Protein AF-A0A8H3X0M1-F1 (afdb_monomer)

Sequence (149 aa):
MNNEPIQNFSNLLENHKDFDIKIKVGTFSNDNEVSLLDIFIAADEIGLVEISQQVEKCLLENVSAWKVPKDFNTICKYDMFTNLHETALNFKRNEALGYLKQGKFFKALEIYEEILKNCPHNAENQERASKWDLSHYSFGSNEISELSK

Nearest PDB structures (foldseek):
  7t6d-assembly1_A  TM=3.834E-01  e=6.918E+00  Escherichia coli

Organism: Gigaspora margarita (NCBI:txid4874)

Structure (mmCIF, N/CA/C/O backbone):
data_AF-A0A8H3X0M1-F1
#
_entry.id   AF-A0A8H3X0M1-F1
#
loop_
_atom_site.group_PDB
_atom_site.id
_atom_site.type_symbol
_atom_site.label_atom_id
_atom_site.label_alt_id
_atom_site.label_comp_id
_atom_site.label_asym_id
_atom_site.label_entity_id
_atom_site.label_seq_id
_atom_site.pdbx_PDB_ins_code
_atom_site.Cartn_x
_atom_site.Cartn_y
_atom_site.Cartn_z
_atom_site.occupancy
_atom_site.B_iso_or_equiv
_atom_site.auth_seq_id
_atom_site.auth_comp_id
_atom_site.auth_asym_id
_atom_site.auth_atom_id
_atom_site.pdbx_PDB_model_num
ATOM 1 N N . MET A 1 1 ? -19.598 12.572 -23.550 1.00 36.12 1 MET A N 1
ATOM 2 C CA . MET A 1 1 ? -18.220 12.241 -23.963 1.00 36.12 1 MET A CA 1
ATOM 3 C C . MET A 1 1 ? -17.365 12.428 -22.732 1.00 36.12 1 MET A C 1
ATOM 5 O O . MET A 1 1 ? -17.274 13.549 -22.249 1.00 36.12 1 MET A O 1
ATOM 9 N N . ASN A 1 2 ? -16.890 11.326 -22.160 1.00 38.38 2 ASN A N 1
ATOM 10 C CA . ASN A 1 2 ? -16.064 11.341 -20.960 1.00 38.38 2 ASN A CA 1
ATOM 11 C C . ASN A 1 2 ? -14.613 11.454 -21.425 1.00 38.38 2 ASN A C 1
ATOM 13 O O . ASN A 1 2 ? -14.142 10.591 -22.158 1.00 38.38 2 ASN A O 1
ATOM 17 N N . ASN A 1 3 ? -13.948 12.547 -21.065 1.00 49.28 3 ASN A N 1
ATOM 18 C CA . ASN A 1 3 ? -12.521 12.709 -21.301 1.00 49.28 3 ASN A CA 1
ATOM 19 C C . ASN A 1 3 ? -11.794 11.904 -20.222 1.00 49.28 3 ASN A C 1
ATOM 21 O O . ASN A 1 3 ? -11.683 12.367 -19.087 1.00 49.28 3 ASN A O 1
ATOM 25 N N . GLU A 1 4 ? -11.365 10.688 -20.550 1.00 50.00 4 GLU A N 1
ATOM 26 C CA . GLU A 1 4 ? -10.476 9.926 -19.673 1.00 50.00 4 GLU A CA 1
ATOM 27 C C . GLU A 1 4 ? -9.094 10.597 -19.593 1.00 50.00 4 GLU A C 1
ATOM 29 O O . GLU A 1 4 ? -8.647 11.223 -20.563 1.00 50.00 4 GLU A O 1
ATOM 34 N N . PRO A 1 5 ? -8.408 10.514 -18.441 1.00 43.72 5 PRO A N 1
ATOM 35 C CA . PRO A 1 5 ? -7.098 11.119 -18.279 1.00 43.72 5 PRO A CA 1
ATOM 36 C C . PRO A 1 5 ? -6.049 10.346 -19.089 1.00 43.72 5 PRO A C 1
ATOM 38 O O . PRO A 1 5 ? -5.699 9.213 -18.776 1.00 43.72 5 PRO A O 1
ATOM 41 N N . ILE A 1 6 ? -5.507 10.990 -20.123 1.00 50.28 6 ILE A N 1
ATOM 42 C CA . ILE A 1 6 ? -4.328 10.503 -20.847 1.00 50.28 6 ILE A CA 1
ATOM 43 C C . ILE A 1 6 ? -3.120 10.644 -19.915 1.00 50.28 6 ILE A C 1
ATOM 45 O O . ILE A 1 6 ? -2.724 11.764 -19.584 1.00 50.28 6 ILE A O 1
ATOM 49 N N . GLN A 1 7 ? -2.515 9.529 -19.506 1.00 53.66 7 GLN A N 1
ATOM 50 C CA . GLN A 1 7 ? -1.251 9.561 -18.771 1.00 53.66 7 GLN A CA 1
ATOM 51 C C . GLN A 1 7 ? -0.079 9.698 -19.753 1.00 53.66 7 GLN A C 1
ATOM 53 O O . GLN A 1 7 ? 0.131 8.856 -20.626 1.00 53.66 7 GLN A O 1
ATOM 58 N N . ASN A 1 8 ? 0.664 10.803 -19.645 1.00 54.25 8 ASN A N 1
ATOM 59 C CA . ASN A 1 8 ? 1.814 11.101 -20.493 1.00 54.25 8 ASN A CA 1
ATOM 60 C C . ASN A 1 8 ? 3.115 10.781 -19.750 1.00 54.25 8 ASN A C 1
ATOM 62 O O . ASN A 1 8 ? 3.472 11.454 -18.787 1.00 54.25 8 ASN A O 1
ATOM 66 N N . PHE A 1 9 ? 3.844 9.793 -20.258 1.00 52.75 9 PHE A N 1
ATOM 67 C CA . PHE A 1 9 ? 5.109 9.316 -19.704 1.00 52.75 9 PHE A CA 1
ATOM 68 C C . PHE A 1 9 ? 6.348 9.909 -20.395 1.00 52.75 9 PHE A C 1
ATOM 70 O O . PHE A 1 9 ? 7.455 9.418 -20.206 1.00 52.75 9 PHE A O 1
ATOM 77 N N . SER A 1 10 ? 6.198 10.968 -21.203 1.00 54.34 10 SER A N 1
ATOM 78 C CA . SER A 1 10 ? 7.320 11.552 -21.969 1.00 54.34 10 SER A CA 1
ATOM 79 C C . SER A 1 10 ? 8.443 12.108 -21.089 1.00 54.34 10 SER A C 1
ATOM 81 O O . SER A 1 10 ? 9.570 12.237 -21.553 1.00 54.34 10 SER A O 1
ATOM 83 N N . ASN A 1 11 ? 8.151 12.411 -19.823 1.00 54.75 11 ASN A N 1
ATOM 84 C CA . ASN A 1 11 ? 9.135 12.912 -18.866 1.00 54.75 11 ASN A CA 1
ATOM 85 C C . ASN A 1 11 ? 9.951 11.787 -18.208 1.00 54.75 11 ASN A C 1
ATOM 87 O O . ASN A 1 11 ? 10.771 12.087 -17.346 1.00 54.75 11 ASN A O 1
ATOM 91 N N . LEU A 1 12 ? 9.720 10.516 -18.581 1.00 53.62 12 LEU A N 1
ATOM 92 C CA . LEU A 1 12 ? 10.338 9.386 -17.897 1.00 53.62 12 LEU A CA 1
ATOM 93 C C . LEU A 1 12 ? 11.799 9.070 -18.314 1.00 53.62 12 LEU A C 1
ATOM 95 O O . LEU A 1 12 ? 12.396 8.117 -17.828 1.00 53.62 12 LEU A O 1
ATOM 99 N N . LEU A 1 13 ? 12.420 9.801 -19.243 1.00 56.09 13 LEU A N 1
ATOM 100 C CA . LEU A 1 13 ? 13.817 9.527 -19.620 1.00 56.09 13 LEU A CA 1
ATOM 101 C C . LEU A 1 13 ? 14.575 10.807 -1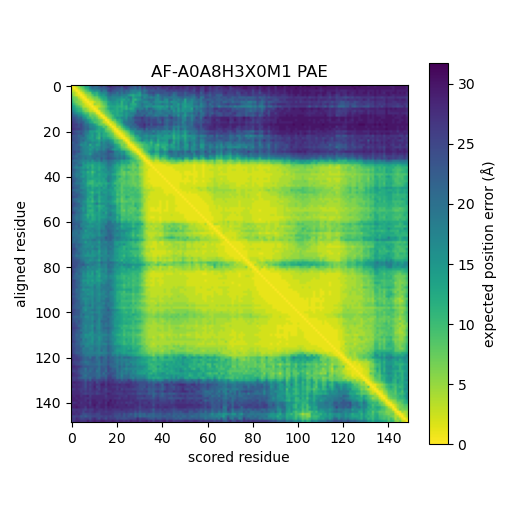9.993 1.00 56.09 13 LEU A C 1
ATOM 103 O O . LEU A 1 13 ? 14.529 11.253 -21.139 1.00 56.09 13 LEU A O 1
ATOM 107 N N . GLU A 1 14 ? 15.364 11.336 -19.057 1.00 52.59 14 GLU A N 1
ATOM 108 C CA . GLU A 1 14 ? 16.574 12.099 -19.386 1.00 52.59 14 GLU A CA 1
ATOM 109 C C . GLU A 1 14 ? 17.778 11.146 -19.281 1.00 52.59 14 GLU A C 1
ATOM 111 O O . GLU A 1 14 ? 18.230 10.789 -18.199 1.00 52.59 14 GLU A O 1
ATOM 116 N N . ASN A 1 15 ? 18.264 10.658 -20.427 1.00 53.12 15 ASN A N 1
ATOM 117 C CA . ASN A 1 15 ? 19.278 9.599 -20.492 1.00 53.12 15 ASN A CA 1
ATOM 118 C C . ASN A 1 15 ? 20.680 10.043 -20.024 1.00 53.12 15 ASN A C 1
ATOM 120 O O . ASN A 1 15 ? 21.178 11.099 -20.423 1.00 53.12 15 ASN A O 1
ATOM 124 N N . HIS A 1 16 ? 21.371 9.156 -19.296 1.00 47.75 16 HIS A N 1
ATOM 125 C CA . HIS A 1 16 ? 22.811 9.232 -19.017 1.00 47.75 16 HIS A CA 1
ATOM 126 C C . HIS A 1 16 ? 23.641 8.637 -20.177 1.00 47.75 16 HIS A C 1
ATOM 128 O O . HIS A 1 16 ? 23.233 7.673 -20.822 1.00 47.75 16 HIS A O 1
ATOM 134 N N . LYS A 1 17 ? 24.820 9.214 -20.448 1.00 53.53 17 LYS A N 1
ATOM 135 C CA . LYS A 1 17 ? 25.574 9.102 -21.719 1.00 53.53 17 LYS A CA 1
ATOM 136 C C . LYS A 1 17 ? 26.220 7.747 -22.068 1.00 53.53 17 LYS A C 1
ATOM 138 O O . LYS A 1 17 ? 26.742 7.638 -23.174 1.00 53.53 17 LYS A O 1
ATOM 143 N N . ASP A 1 18 ? 26.190 6.740 -21.197 1.00 50.53 18 ASP A N 1
ATOM 144 C CA . ASP A 1 18 ? 27.107 5.589 -21.326 1.00 50.53 18 ASP A CA 1
ATOM 145 C C . ASP A 1 18 ? 26.472 4.261 -21.777 1.00 50.53 18 ASP A C 1
ATOM 147 O O . ASP A 1 18 ? 27.203 3.318 -22.073 1.00 50.53 18 ASP A O 1
ATOM 151 N N . PHE A 1 19 ? 25.146 4.175 -21.928 1.00 46.31 19 PHE A N 1
ATOM 152 C CA . PHE A 1 19 ? 24.490 2.996 -22.510 1.00 46.31 19 PHE A CA 1
ATOM 153 C C . PHE A 1 19 ? 23.380 3.415 -23.475 1.00 46.31 19 PHE A C 1
ATOM 155 O O . PHE A 1 19 ? 22.334 3.913 -23.071 1.00 46.31 19 PHE A O 1
ATOM 162 N N . ASP A 1 20 ? 23.606 3.205 -24.772 1.00 44.31 20 ASP A N 1
ATOM 163 C CA . ASP A 1 20 ? 22.703 3.632 -25.847 1.00 44.31 20 ASP A CA 1
ATOM 164 C C . ASP A 1 20 ? 21.555 2.611 -26.040 1.00 44.31 20 ASP A C 1
ATOM 166 O O . ASP A 1 20 ? 21.381 2.016 -27.105 1.00 44.31 20 ASP A O 1
ATOM 170 N N . ILE A 1 21 ? 20.764 2.361 -24.987 1.00 47.75 21 ILE A N 1
ATOM 171 C CA . ILE A 1 21 ? 19.480 1.656 -25.115 1.00 47.75 21 ILE A CA 1
ATOM 172 C C . ILE A 1 21 ? 18.449 2.682 -25.596 1.00 47.75 21 ILE A C 1
ATOM 174 O O . ILE A 1 21 ? 17.858 3.426 -24.817 1.00 47.75 21 ILE A O 1
ATOM 178 N N . LYS A 1 22 ? 18.208 2.729 -26.910 1.00 47.00 22 LYS A N 1
ATOM 179 C CA . LYS A 1 22 ? 17.147 3.560 -27.500 1.00 47.00 22 LYS A CA 1
ATOM 180 C C . LYS A 1 22 ? 15.783 2.900 -27.296 1.00 47.00 22 LYS A C 1
ATOM 182 O O . LYS A 1 22 ? 15.255 2.265 -28.208 1.00 47.00 22 LYS A O 1
ATOM 187 N N . ILE A 1 23 ? 15.196 3.059 -26.110 1.00 55.75 23 ILE A N 1
ATOM 188 C CA . ILE A 1 23 ? 13.781 2.730 -25.894 1.00 55.75 23 ILE A CA 1
ATOM 189 C C . ILE A 1 23 ? 12.951 3.795 -26.611 1.00 55.75 23 ILE A C 1
ATOM 191 O O . ILE A 1 23 ? 12.953 4.968 -26.242 1.00 55.75 23 ILE A O 1
ATOM 195 N N . LYS A 1 24 ? 12.247 3.403 -27.675 1.00 55.53 24 LYS A N 1
ATOM 196 C CA . LYS A 1 24 ? 11.303 4.296 -28.348 1.00 55.53 24 LYS A CA 1
ATOM 197 C C . LYS A 1 24 ? 10.045 4.394 -27.487 1.00 55.53 24 LYS A C 1
ATOM 199 O O . LYS A 1 24 ? 9.151 3.563 -27.606 1.00 55.53 24 LYS A O 1
ATOM 204 N N . VAL A 1 25 ? 10.004 5.397 -26.611 1.00 49.53 25 VAL A N 1
ATOM 205 C CA . VAL A 1 25 ? 8.823 5.721 -25.803 1.00 49.53 25 VAL A CA 1
ATOM 206 C C . VAL A 1 25 ? 7.706 6.163 -26.749 1.00 49.53 25 VAL A C 1
ATOM 208 O O . VAL A 1 25 ? 7.777 7.221 -27.372 1.00 49.53 25 VAL A O 1
ATOM 211 N N . GLY A 1 26 ? 6.703 5.307 -26.915 1.00 51.91 26 GLY A N 1
ATOM 212 C CA . GLY A 1 26 ? 5.422 5.671 -27.510 1.00 51.91 26 GLY A CA 1
ATOM 213 C C . GLY A 1 26 ? 4.427 6.070 -26.423 1.00 51.91 26 GLY A C 1
ATOM 214 O O . GLY A 1 26 ? 4.603 5.747 -25.251 1.00 51.91 26 GLY A O 1
ATOM 215 N N . THR A 1 27 ? 3.353 6.753 -26.803 1.00 45.22 27 THR A N 1
ATOM 216 C CA . THR A 1 27 ? 2.183 6.916 -25.935 1.00 45.22 27 THR A CA 1
ATOM 217 C C . THR A 1 27 ? 1.423 5.592 -25.871 1.00 45.22 27 THR A C 1
ATOM 219 O O . THR A 1 27 ? 0.934 5.123 -26.901 1.00 45.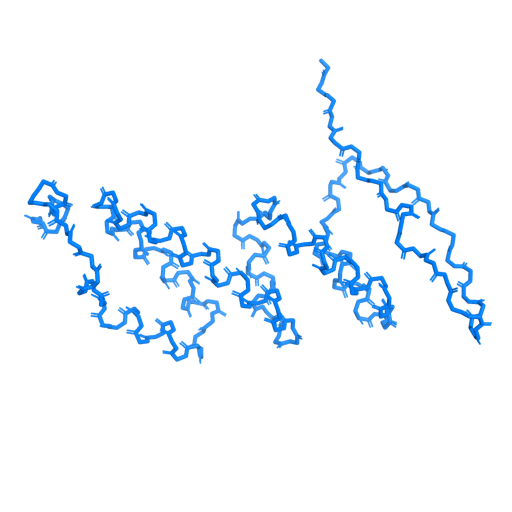22 27 THR A O 1
ATOM 222 N N . PHE A 1 28 ? 1.302 4.997 -24.684 1.00 49.53 28 PHE A N 1
ATOM 223 C CA . PHE A 1 28 ? 0.379 3.887 -24.462 1.00 49.53 28 PHE A CA 1
ATOM 224 C C . PHE A 1 28 ? -1.045 4.450 -24.371 1.00 49.53 28 PHE A C 1
ATOM 226 O O . PHE A 1 28 ? -1.418 5.066 -23.380 1.00 49.53 28 PHE A O 1
ATOM 233 N N . SER A 1 29 ? -1.832 4.268 -25.429 1.00 46.50 29 SER A N 1
ATOM 234 C CA . SER A 1 29 ? -3.289 4.396 -25.397 1.00 46.50 29 SER A CA 1
ATOM 235 C C . SER A 1 29 ? -3.823 2.989 -25.605 1.00 46.50 29 SER A C 1
ATOM 237 O O . SER A 1 29 ? -3.645 2.405 -26.672 1.00 46.50 29 SER A O 1
ATOM 239 N N . ASN A 1 30 ? -4.363 2.402 -24.547 1.00 45.22 30 ASN A N 1
ATOM 240 C CA . ASN A 1 30 ? -5.004 1.101 -24.599 1.00 45.22 30 ASN A CA 1
ATOM 241 C C . ASN A 1 30 ? -6.383 1.252 -23.965 1.00 45.22 30 ASN A C 1
ATOM 243 O O . ASN A 1 30 ? -6.488 1.828 -22.885 1.00 45.22 30 ASN A O 1
ATOM 247 N N . ASP A 1 31 ? -7.409 0.713 -24.620 1.00 54.50 31 ASP A N 1
ATOM 248 C CA . ASP A 1 31 ? -8.774 0.658 -24.082 1.00 54.50 31 ASP A CA 1
ATOM 249 C C . ASP A 1 31 ? -8.841 -0.220 -22.813 1.00 54.50 31 ASP A C 1
ATOM 251 O O . ASP A 1 31 ? -9.769 -0.115 -22.014 1.00 54.50 31 ASP A O 1
ATOM 255 N N . ASN A 1 32 ? -7.826 -1.070 -22.602 1.00 57.34 32 ASN A N 1
ATOM 256 C CA . ASN A 1 32 ? -7.565 -1.740 -21.334 1.00 57.34 32 ASN A CA 1
ATOM 257 C C . ASN A 1 32 ? -6.548 -0.926 -20.521 1.00 57.34 32 ASN A C 1
ATOM 259 O O . ASN A 1 32 ? -5.371 -0.852 -20.876 1.00 57.34 32 ASN A O 1
ATOM 263 N N . GLU A 1 33 ? -6.998 -0.347 -19.412 1.00 66.75 33 GLU A N 1
ATOM 264 C CA . GLU A 1 33 ? -6.195 0.476 -18.505 1.00 66.75 33 GLU A CA 1
ATOM 265 C C . GLU A 1 33 ? -5.025 -0.333 -17.896 1.00 66.75 33 GLU A C 1
ATOM 267 O O . GLU A 1 33 ? -5.192 -1.049 -16.901 1.00 66.75 33 GLU A O 1
ATOM 272 N N . VAL A 1 34 ? -3.841 -0.244 -18.515 1.00 69.56 34 VAL A N 1
ATOM 273 C CA . VAL A 1 34 ? -2.586 -0.826 -18.008 1.00 69.56 34 VAL A CA 1
ATOM 274 C C . VAL A 1 34 ? -2.243 -0.151 -16.680 1.00 69.56 34 VAL A C 1
ATOM 276 O O . VAL A 1 34 ? -2.149 1.074 -16.622 1.00 69.56 34 VAL A O 1
ATOM 279 N N . SER A 1 35 ? -2.076 -0.929 -15.605 1.00 80.19 35 SER A N 1
ATOM 280 C CA . SER A 1 35 ? -1.767 -0.369 -14.285 1.00 80.19 35 SER A CA 1
ATOM 281 C C . SER A 1 35 ? -0.322 0.125 -14.227 1.00 80.19 35 SER A C 1
ATOM 283 O O . SER A 1 35 ? 0.590 -0.564 -14.683 1.00 80.19 35 SER A O 1
ATOM 285 N N . LEU A 1 36 ? -0.091 1.277 -13.588 1.00 83.94 36 LEU A N 1
ATOM 286 C CA . LEU A 1 36 ? 1.259 1.742 -13.243 1.00 83.94 36 LEU A CA 1
ATOM 287 C C . LEU A 1 36 ? 2.026 0.694 -12.429 1.00 83.94 36 LEU A C 1
ATOM 289 O O . LEU A 1 36 ? 3.234 0.563 -12.589 1.00 83.94 36 LEU A O 1
ATOM 293 N N . LEU A 1 37 ? 1.324 -0.085 -11.601 1.00 87.75 37 LEU A N 1
ATOM 294 C CA . LEU A 1 37 ? 1.927 -1.176 -10.844 1.00 87.75 37 LEU A CA 1
ATOM 295 C C . LEU A 1 37 ? 2.409 -2.311 -11.759 1.00 87.75 37 LEU A C 1
ATOM 297 O O . LEU A 1 37 ? 3.493 -2.838 -11.542 1.00 87.75 37 LEU A O 1
ATOM 301 N N . ASP A 1 38 ? 1.651 -2.647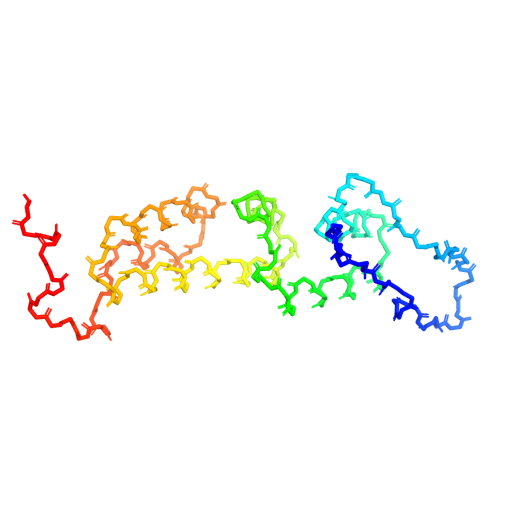 -12.808 1.00 87.38 38 ASP A N 1
ATOM 302 C CA . ASP A 1 38 ? 2.056 -3.672 -13.781 1.00 87.38 38 ASP A CA 1
ATOM 303 C C . ASP A 1 38 ? 3.296 -3.208 -14.571 1.00 87.38 38 ASP A C 1
ATOM 305 O O . ASP A 1 38 ? 4.212 -3.993 -14.813 1.00 87.38 38 ASP A O 1
ATOM 309 N N . ILE A 1 39 ? 3.354 -1.917 -14.931 1.00 87.25 39 ILE A N 1
ATOM 310 C CA . ILE A 1 39 ? 4.523 -1.307 -15.587 1.00 87.25 39 ILE A CA 1
ATOM 311 C C . ILE A 1 39 ? 5.733 -1.332 -14.652 1.00 87.25 39 ILE A C 1
ATOM 313 O O . ILE A 1 39 ? 6.824 -1.696 -15.082 1.00 87.25 39 ILE A O 1
ATOM 317 N N . PHE A 1 40 ? 5.541 -0.959 -13.386 1.00 90.19 40 PHE A N 1
ATOM 318 C CA . PHE A 1 40 ? 6.592 -0.964 -12.377 1.00 90.19 40 PHE A CA 1
ATOM 319 C C . PHE A 1 40 ? 7.183 -2.366 -12.183 1.00 90.19 40 PHE A C 1
ATOM 321 O O . PHE A 1 40 ? 8.396 -2.522 -12.284 1.00 90.19 40 PHE A O 1
ATOM 328 N N . ILE A 1 41 ? 6.333 -3.382 -11.994 1.00 90.38 41 ILE A N 1
ATOM 329 C CA . ILE A 1 41 ? 6.759 -4.780 -11.826 1.00 90.38 41 ILE A CA 1
ATOM 330 C C . ILE A 1 41 ? 7.544 -5.251 -13.052 1.00 90.38 41 ILE A C 1
ATOM 332 O O . ILE A 1 41 ? 8.648 -5.765 -12.910 1.00 90.38 41 ILE A O 1
ATOM 336 N N . ALA A 1 42 ? 7.023 -5.025 -14.261 1.00 90.88 42 ALA A N 1
ATOM 337 C CA . ALA A 1 42 ? 7.710 -5.435 -15.482 1.00 90.88 42 ALA A CA 1
ATOM 338 C C . ALA A 1 42 ? 9.053 -4.706 -15.675 1.00 90.88 42 ALA A C 1
ATOM 340 O O . ALA A 1 42 ? 10.025 -5.306 -16.133 1.00 90.88 42 ALA A O 1
ATOM 341 N N . ALA A 1 43 ? 9.120 -3.414 -15.337 1.00 89.44 43 ALA A N 1
ATOM 342 C CA . ALA A 1 43 ? 10.352 -2.636 -15.415 1.00 89.44 43 ALA A CA 1
ATOM 343 C C . ALA A 1 43 ? 11.403 -3.139 -14.416 1.00 89.44 43 ALA A C 1
ATOM 345 O O . ALA A 1 43 ? 12.563 -3.283 -14.797 1.00 89.44 43 ALA A O 1
ATOM 346 N N . ASP A 1 44 ? 11.004 -3.443 -13.179 1.00 89.44 44 ASP A N 1
ATOM 347 C CA . ASP A 1 44 ? 11.885 -4.018 -12.159 1.00 89.44 44 ASP A CA 1
ATOM 348 C C . ASP A 1 44 ? 12.396 -5.410 -12.568 1.00 89.44 44 ASP A C 1
ATOM 350 O O . ASP A 1 44 ? 13.606 -5.633 -12.614 1.00 89.44 44 ASP A O 1
ATOM 354 N N . GLU A 1 45 ? 11.500 -6.307 -12.998 1.00 90.06 45 GLU A N 1
ATOM 355 C CA . GLU A 1 45 ? 11.838 -7.678 -13.415 1.00 90.06 45 GLU A CA 1
ATOM 356 C C . GLU A 1 45 ? 12.812 -7.723 -14.610 1.00 90.06 45 GLU A C 1
ATOM 358 O O . GLU A 1 45 ? 13.655 -8.618 -14.697 1.00 90.06 45 GLU A O 1
ATOM 363 N N . ILE A 1 46 ? 12.724 -6.756 -15.532 1.00 90.69 46 ILE A N 1
ATOM 364 C CA . ILE A 1 46 ? 13.615 -6.644 -16.703 1.00 90.69 46 ILE A CA 1
ATOM 365 C C . ILE A 1 46 ? 14.904 -5.860 -16.367 1.00 90.69 46 ILE A C 1
ATOM 367 O O . ILE A 1 46 ? 15.846 -5.841 -17.163 1.00 90.69 46 ILE A O 1
ATOM 371 N N . GLY A 1 47 ? 14.992 -5.238 -15.187 1.00 87.56 47 GLY A N 1
ATOM 372 C CA . GLY A 1 47 ? 16.153 -4.457 -14.753 1.00 87.56 47 GLY A CA 1
ATOM 373 C C . GLY A 1 47 ? 16.221 -3.044 -15.347 1.00 87.56 47 GLY A C 1
ATOM 374 O O . GLY A 1 47 ? 17.305 -2.475 -15.482 1.00 87.56 47 GLY A O 1
ATOM 375 N N . LEU A 1 48 ? 15.079 -2.455 -15.713 1.00 88.25 48 LEU A N 1
ATOM 376 C CA . LEU A 1 48 ? 14.959 -1.080 -16.210 1.00 88.25 48 LEU A CA 1
ATOM 377 C C . LEU A 1 48 ? 14.897 -0.076 -15.046 1.00 88.25 48 LEU A C 1
ATOM 379 O O . LEU A 1 48 ? 13.877 0.576 -14.830 1.00 88.25 48 LEU A O 1
ATOM 383 N N . VAL A 1 49 ? 16.008 0.052 -14.316 1.00 85.75 49 VAL A N 1
ATOM 384 C CA . VAL A 1 49 ? 16.105 0.786 -13.035 1.00 85.75 49 VAL A CA 1
ATOM 385 C C . VAL A 1 49 ? 15.565 2.220 -13.096 1.00 85.75 49 VAL A C 1
ATOM 387 O O . VAL A 1 49 ? 14.826 2.636 -12.213 1.00 85.75 49 VAL A O 1
ATOM 390 N N . GLU A 1 50 ? 15.902 2.987 -14.134 1.00 85.75 50 GLU A N 1
ATOM 391 C CA . GLU A 1 50 ? 15.447 4.383 -14.247 1.00 85.75 50 GLU A CA 1
ATOM 392 C C . GLU A 1 50 ? 13.920 4.470 -14.414 1.00 85.75 50 GLU A C 1
ATOM 394 O O . GLU A 1 50 ? 13.255 5.303 -13.802 1.00 85.75 50 GLU A O 1
ATOM 399 N N . ILE A 1 51 ? 13.342 3.560 -15.204 1.00 84.44 51 ILE A N 1
ATOM 400 C CA . ILE A 1 51 ? 11.894 3.505 -15.424 1.00 84.44 51 ILE A CA 1
ATOM 401 C C . ILE A 1 51 ? 11.194 3.044 -14.146 1.00 84.44 51 ILE A C 1
ATOM 403 O O . ILE A 1 51 ? 10.195 3.648 -13.759 1.00 84.44 51 ILE A O 1
ATOM 407 N N . SER A 1 52 ? 11.707 2.009 -13.471 1.00 87.88 52 SER A N 1
ATOM 408 C CA . SER A 1 52 ? 11.093 1.518 -12.235 1.00 87.88 52 SER A CA 1
ATOM 409 C C . SER A 1 52 ? 11.079 2.602 -11.156 1.00 87.88 52 SER A C 1
ATOM 411 O O . SER A 1 52 ? 10.021 2.854 -10.587 1.00 87.88 52 SER A O 1
ATOM 413 N N . GLN A 1 53 ? 12.181 3.332 -10.956 1.00 88.19 53 GLN A N 1
ATOM 414 C CA . GLN A 1 53 ? 12.265 4.422 -9.973 1.00 88.19 53 GLN A CA 1
ATOM 415 C C . GLN A 1 53 ? 11.255 5.542 -10.226 1.00 88.19 53 GLN A C 1
ATOM 417 O O . GLN A 1 53 ? 10.635 6.075 -9.303 1.00 88.19 53 GLN A O 1
ATOM 422 N N . GLN A 1 54 ? 11.071 5.932 -11.480 1.00 85.25 54 GLN A N 1
ATOM 423 C CA . GLN A 1 54 ? 10.167 7.029 -11.781 1.00 85.25 54 GLN A CA 1
ATOM 424 C C . GLN A 1 54 ? 8.699 6.601 -11.766 1.00 85.25 54 GLN A C 1
ATOM 426 O O . GLN A 1 54 ? 7.847 7.365 -11.313 1.00 85.25 54 GLN A O 1
ATOM 431 N N . VAL A 1 55 ? 8.390 5.378 -12.205 1.00 88.06 55 VAL A N 1
ATOM 432 C CA . VAL A 1 55 ? 7.039 4.823 -12.061 1.00 88.06 55 VAL A CA 1
ATOM 433 C C . VAL A 1 55 ? 6.708 4.616 -10.579 1.00 88.06 55 VAL A C 1
ATOM 435 O O . VAL A 1 55 ? 5.597 4.943 -10.163 1.00 88.06 55 VAL A O 1
ATOM 438 N N . GLU A 1 56 ? 7.670 4.175 -9.760 1.00 90.88 56 GLU A N 1
ATOM 439 C CA . GLU A 1 56 ? 7.544 4.114 -8.297 1.00 90.88 56 GLU A CA 1
ATOM 440 C C . GLU A 1 56 ? 7.196 5.490 -7.724 1.00 90.88 56 GLU A C 1
ATOM 442 O O . GLU A 1 56 ? 6.223 5.625 -6.984 1.00 90.88 56 GLU A O 1
ATOM 447 N N . LYS A 1 57 ? 7.919 6.542 -8.127 1.00 89.62 57 LYS A N 1
ATOM 448 C CA . LYS A 1 57 ? 7.606 7.918 -7.726 1.00 89.62 57 LYS A CA 1
ATOM 449 C C . LYS A 1 57 ? 6.174 8.314 -8.106 1.00 89.62 57 LYS A C 1
ATOM 451 O O . LYS A 1 57 ? 5.449 8.843 -7.265 1.00 89.62 57 LYS A O 1
ATOM 456 N N . CYS A 1 58 ? 5.735 8.021 -9.332 1.00 86.38 58 CYS A N 1
ATOM 457 C CA . CYS A 1 58 ? 4.364 8.304 -9.766 1.00 86.38 58 CYS A CA 1
ATOM 458 C C . CYS A 1 58 ? 3.309 7.548 -8.940 1.00 86.38 58 CYS A C 1
ATOM 460 O O . CYS A 1 58 ? 2.254 8.113 -8.633 1.00 86.38 58 CYS A O 1
ATOM 462 N N . LE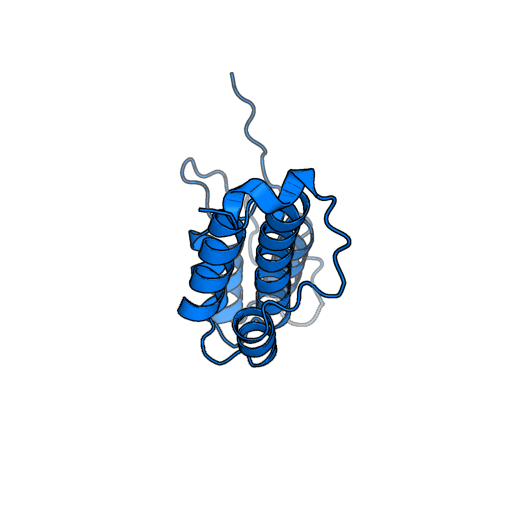U A 1 59 ? 3.589 6.293 -8.572 1.00 89.38 59 LEU A N 1
ATOM 463 C CA . LEU A 1 59 ? 2.732 5.476 -7.709 1.00 89.38 59 LEU A CA 1
ATOM 464 C C . LEU A 1 59 ? 2.628 6.061 -6.294 1.00 89.38 59 LEU A C 1
ATOM 466 O O . LEU A 1 59 ? 1.524 6.120 -5.751 1.00 89.38 59 LEU A O 1
ATOM 470 N N . LEU A 1 60 ? 3.748 6.514 -5.721 1.00 90.31 60 LEU A N 1
ATOM 471 C CA . LEU A 1 60 ? 3.814 7.112 -4.382 1.00 90.31 60 LEU A CA 1
ATOM 472 C C . LEU A 1 60 ? 3.110 8.475 -4.303 1.00 90.31 60 LEU A C 1
ATOM 474 O O . LEU A 1 60 ? 2.501 8.793 -3.285 1.00 90.31 60 LEU A O 1
ATOM 478 N N . GLU A 1 61 ? 3.151 9.276 -5.368 1.00 87.88 61 GLU A N 1
ATOM 479 C CA . GLU A 1 61 ? 2.465 10.576 -5.423 1.00 87.88 61 GLU A CA 1
ATOM 480 C C . GLU A 1 61 ? 0.934 10.437 -5.534 1.00 87.88 61 GLU A C 1
ATOM 482 O O . GLU A 1 61 ? 0.203 11.331 -5.108 1.00 87.88 61 GLU A O 1
ATOM 487 N N . ASN A 1 62 ? 0.434 9.312 -6.062 1.00 84.75 62 ASN A N 1
ATOM 488 C CA . ASN A 1 62 ? -0.983 9.118 -6.395 1.00 84.75 62 ASN A CA 1
ATOM 489 C C . ASN A 1 62 ? -1.591 7.859 -5.756 1.00 84.75 62 ASN A C 1
ATOM 491 O O . ASN A 1 62 ? -2.317 7.106 -6.406 1.00 84.75 62 ASN A O 1
ATOM 495 N N . VAL A 1 63 ? -1.342 7.645 -4.461 1.00 84.81 63 VAL A N 1
ATOM 496 C CA . VAL A 1 63 ? -1.823 6.461 -3.717 1.00 84.81 63 VAL A CA 1
ATOM 497 C C . VAL A 1 63 ? -3.347 6.281 -3.777 1.00 84.81 63 VAL A C 1
ATOM 499 O O . VAL A 1 63 ? -3.851 5.163 -3.782 1.00 84.81 63 VAL A O 1
ATOM 502 N N . SER A 1 64 ? -4.109 7.373 -3.875 1.00 79.81 64 SER A N 1
ATOM 503 C CA . SER A 1 64 ? -5.575 7.330 -3.981 1.00 79.81 64 SER A CA 1
ATOM 504 C C . SER A 1 64 ? -6.095 6.770 -5.309 1.00 79.81 64 SER A C 1
ATOM 506 O O . SER A 1 64 ? -7.259 6.383 -5.378 1.00 79.81 64 SER A O 1
ATOM 508 N N . ALA A 1 65 ? -5.261 6.734 -6.352 1.00 79.06 65 ALA A N 1
ATOM 509 C CA . ALA A 1 65 ? -5.608 6.174 -7.656 1.00 79.06 65 ALA A CA 1
ATOM 510 C C . ALA A 1 65 ? -5.376 4.656 -7.729 1.00 79.06 65 ALA A C 1
ATOM 512 O O . ALA A 1 65 ? -5.695 4.033 -8.741 1.00 79.06 65 ALA A O 1
ATOM 513 N N . TRP A 1 66 ? -4.815 4.054 -6.677 1.00 86.50 66 TRP A N 1
ATOM 514 C CA . TRP A 1 66 ? -4.574 2.619 -6.636 1.00 86.50 66 TRP A CA 1
ATOM 515 C C . TRP A 1 66 ? -5.891 1.842 -6.669 1.00 86.50 66 TRP A C 1
ATOM 517 O O . TRP A 1 66 ? -6.858 2.153 -5.967 1.00 86.50 66 TRP A O 1
ATOM 527 N N . LYS A 1 67 ? -5.911 0.765 -7.450 1.00 85.44 67 LYS A N 1
ATOM 528 C CA . LYS A 1 67 ? -7.041 -0.151 -7.608 1.00 85.44 67 LYS A CA 1
ATOM 529 C C . LYS A 1 67 ? -7.098 -1.114 -6.425 1.00 85.44 67 LYS A C 1
ATOM 531 O O . LYS A 1 67 ? -6.833 -2.311 -6.550 1.00 85.44 67 LYS A O 1
ATOM 536 N N . VAL A 1 68 ? -7.422 -0.598 -5.242 1.00 82.06 68 VAL A N 1
ATOM 537 C CA . VAL A 1 68 ? -7.609 -1.418 -4.037 1.00 82.06 68 VAL A CA 1
ATOM 538 C C . VAL A 1 68 ? -8.852 -2.321 -4.168 1.00 82.06 68 VAL A C 1
ATOM 540 O O . VAL A 1 68 ? -9.865 -1.891 -4.718 1.00 82.06 68 VAL A O 1
ATOM 543 N N . PRO A 1 69 ? -8.802 -3.583 -3.696 1.00 84.50 69 PRO A N 1
ATOM 544 C CA . PRO A 1 69 ? -7.701 -4.216 -2.963 1.00 84.50 69 PRO A CA 1
ATOM 545 C C . PRO A 1 69 ? -6.643 -4.878 -3.861 1.00 84.50 69 PRO A C 1
ATOM 547 O O . PRO A 1 69 ? -5.639 -5.373 -3.355 1.00 84.50 69 PRO A O 1
ATOM 550 N N . LYS A 1 70 ? -6.852 -4.914 -5.185 1.00 86.81 70 LYS A N 1
ATOM 551 C CA . LYS A 1 70 ? -5.982 -5.630 -6.130 1.00 86.81 70 LYS A CA 1
ATOM 552 C C . LYS A 1 70 ? -4.533 -5.150 -6.035 1.00 86.81 70 LYS A C 1
ATOM 554 O O . LYS A 1 70 ? -3.652 -5.977 -5.831 1.00 86.81 70 LYS A O 1
ATOM 559 N N . ASP A 1 71 ? -4.307 -3.843 -6.136 1.00 87.56 71 ASP A N 1
ATOM 560 C CA . ASP A 1 71 ? -2.953 -3.276 -6.140 1.00 87.56 71 ASP A CA 1
ATOM 561 C C . ASP A 1 71 ? -2.249 -3.473 -4.792 1.00 87.56 71 ASP A C 1
ATOM 563 O O . ASP A 1 71 ? -1.085 -3.861 -4.763 1.00 87.56 71 ASP A O 1
ATOM 567 N N . PHE A 1 72 ? -2.975 -3.323 -3.678 1.00 88.19 72 PHE A N 1
ATOM 568 C CA . PHE A 1 72 ? -2.464 -3.627 -2.336 1.00 88.19 72 PHE A CA 1
ATOM 569 C C . PHE A 1 72 ? -1.991 -5.083 -2.236 1.00 88.19 72 PHE A C 1
ATOM 571 O O . PHE A 1 72 ? -0.839 -5.344 -1.906 1.00 88.19 72 PHE A O 1
ATOM 578 N N . ASN A 1 73 ? -2.856 -6.034 -2.601 1.00 88.31 73 ASN A N 1
ATOM 579 C CA . ASN A 1 73 ? -2.531 -7.459 -2.549 1.00 88.31 73 ASN A CA 1
ATOM 580 C C . ASN A 1 73 ? -1.355 -7.818 -3.464 1.00 88.31 73 ASN A C 1
ATOM 582 O O . ASN A 1 73 ? -0.606 -8.740 -3.158 1.00 88.31 73 ASN A O 1
ATOM 586 N N . THR A 1 74 ? -1.213 -7.138 -4.603 1.00 90.31 74 THR A N 1
ATOM 587 C 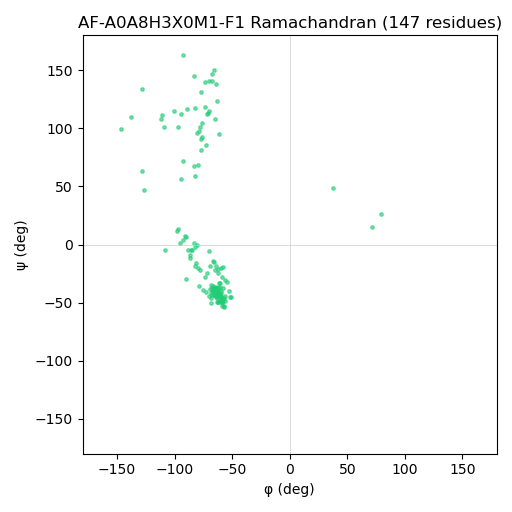CA . THR A 1 74 ? -0.065 -7.328 -5.491 1.00 90.31 74 THR A CA 1
ATOM 588 C C . THR A 1 74 ? 1.208 -6.805 -4.838 1.00 90.31 74 THR A C 1
ATOM 590 O O . THR A 1 74 ? 2.160 -7.566 -4.739 1.00 90.31 74 THR A O 1
ATOM 593 N N . ILE A 1 75 ? 1.220 -5.573 -4.319 1.00 90.31 75 ILE A N 1
ATOM 594 C CA . ILE A 1 75 ? 2.387 -4.992 -3.632 1.00 90.31 75 ILE A CA 1
ATOM 595 C C . ILE A 1 75 ? 2.834 -5.882 -2.463 1.00 90.31 75 ILE A C 1
ATOM 597 O O . ILE A 1 75 ? 4.017 -6.175 -2.337 1.00 90.31 75 ILE A O 1
ATOM 601 N N . CYS A 1 76 ? 1.899 -6.388 -1.654 1.00 86.25 76 CYS A N 1
ATOM 602 C CA . CYS A 1 76 ? 2.200 -7.259 -0.513 1.00 86.25 76 CYS A CA 1
ATOM 603 C C . CYS A 1 76 ? 2.798 -8.626 -0.882 1.00 86.25 76 CYS A C 1
ATOM 605 O O . CYS A 1 76 ? 3.315 -9.305 -0.002 1.00 86.25 76 CYS A O 1
ATOM 607 N N . LYS A 1 77 ? 2.733 -9.055 -2.149 1.00 85.94 77 LYS A N 1
ATOM 608 C CA . LYS A 1 77 ? 3.390 -10.293 -2.603 1.00 85.94 77 LYS A CA 1
ATOM 609 C C . LYS A 1 77 ? 4.873 -10.108 -2.913 1.00 85.94 77 LYS A C 1
ATOM 611 O O . LYS A 1 77 ? 5.582 -11.106 -3.012 1.00 85.94 77 LYS A O 1
ATOM 616 N N . TYR A 1 78 ? 5.319 -8.872 -3.12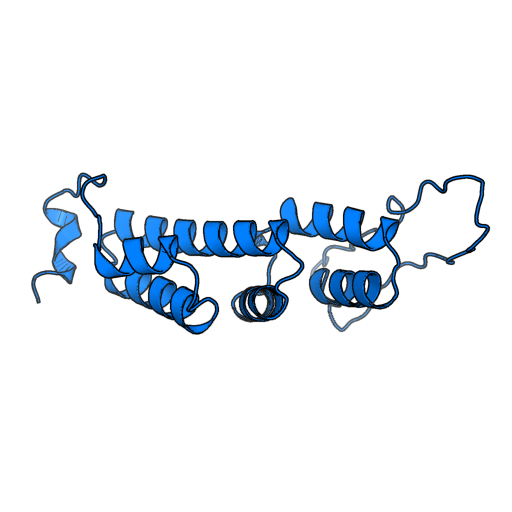1 1.00 83.94 78 TYR A N 1
ATOM 617 C CA . TYR A 1 78 ? 6.685 -8.559 -3.518 1.00 83.94 78 TYR A CA 1
ATOM 618 C C . TYR A 1 78 ? 7.424 -7.894 -2.352 1.00 83.94 78 TYR A C 1
ATOM 620 O O . TYR A 1 78 ? 7.301 -6.692 -2.118 1.00 83.94 78 TYR A O 1
ATOM 628 N N . ASP A 1 79 ? 8.252 -8.672 -1.65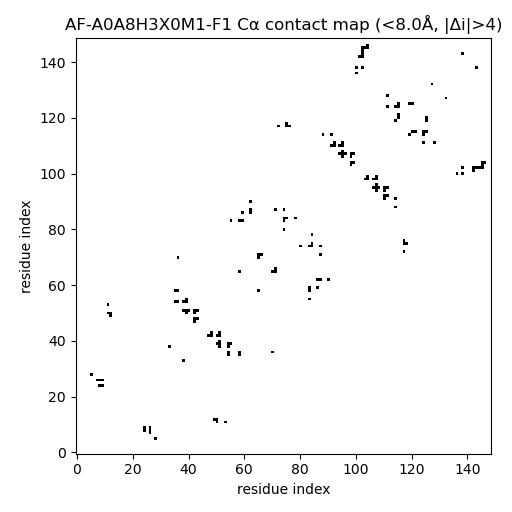4 1.00 75.62 79 ASP A N 1
ATOM 629 C CA . ASP A 1 79 ? 9.012 -8.207 -0.482 1.00 75.62 79 ASP A CA 1
ATOM 630 C C . ASP A 1 79 ? 10.085 -7.150 -0.817 1.00 75.62 79 ASP A C 1
ATOM 632 O O . ASP A 1 79 ? 10.618 -6.493 0.075 1.00 75.62 79 ASP A O 1
ATOM 636 N N . MET A 1 80 ? 10.419 -6.975 -2.101 1.00 80.56 80 MET A N 1
ATOM 637 C CA . MET A 1 80 ? 11.473 -6.064 -2.565 1.00 80.56 80 MET A CA 1
ATOM 638 C C . MET A 1 80 ? 11.024 -4.599 -2.664 1.00 80.56 80 MET A C 1
ATOM 640 O O . MET A 1 80 ? 11.864 -3.703 -2.724 1.00 80.56 80 MET A O 1
ATOM 644 N N . PHE A 1 81 ? 9.717 -4.328 -2.656 1.00 85.75 81 PHE A N 1
ATOM 645 C CA . PHE A 1 81 ? 9.171 -2.989 -2.891 1.00 85.75 81 PHE A CA 1
ATOM 646 C C . PHE A 1 81 ? 8.917 -2.229 -1.588 1.00 85.75 81 PHE A C 1
ATOM 648 O O . PHE A 1 81 ? 7.796 -1.799 -1.323 1.00 85.75 81 PHE A O 1
ATOM 655 N N . THR A 1 82 ? 9.948 -2.061 -0.755 1.00 87.56 82 THR A N 1
ATOM 656 C CA . THR A 1 82 ? 9.814 -1.553 0.624 1.00 87.56 82 THR A CA 1
ATOM 657 C C . THR A 1 82 ? 9.019 -0.245 0.724 1.00 87.56 82 THR A C 1
ATOM 659 O O . THR A 1 82 ? 8.120 -0.153 1.559 1.00 87.56 82 THR A O 1
ATOM 662 N N . ASN A 1 83 ? 9.276 0.742 -0.147 1.00 91.12 83 ASN A N 1
ATOM 663 C CA . ASN A 1 83 ? 8.577 2.035 -0.098 1.00 91.12 83 ASN A CA 1
ATOM 664 C C . ASN A 1 83 ? 7.094 1.906 -0.473 1.00 91.12 83 ASN A C 1
ATOM 666 O O . ASN A 1 83 ? 6.225 2.458 0.208 1.00 91.12 83 ASN A O 1
ATOM 670 N N . LEU A 1 84 ? 6.792 1.176 -1.555 1.00 91.50 84 LEU A N 1
ATOM 671 C CA . LEU A 1 84 ? 5.414 0.918 -1.981 1.00 91.50 84 LEU A CA 1
ATOM 672 C C . LEU A 1 84 ? 4.673 0.109 -0.921 1.00 91.50 84 LEU A C 1
ATOM 674 O O . LEU A 1 84 ? 3.532 0.427 -0.605 1.00 91.50 84 LEU A O 1
ATOM 678 N N . HIS A 1 85 ? 5.332 -0.885 -0.329 1.00 90.31 85 HIS A N 1
ATOM 679 C CA . HIS A 1 85 ? 4.785 -1.723 0.726 1.00 90.31 85 HIS A CA 1
ATOM 680 C C . HIS A 1 85 ? 4.443 -0.912 1.983 1.00 90.31 85 HIS A C 1
ATOM 682 O O . HIS A 1 85 ? 3.323 -0.991 2.492 1.00 90.31 85 HIS A O 1
ATOM 688 N N . GLU A 1 86 ? 5.364 -0.078 2.469 1.00 89.38 86 GLU A N 1
ATOM 689 C CA . GLU A 1 86 ? 5.106 0.805 3.609 1.00 89.38 86 GLU A CA 1
ATOM 690 C C . GLU A 1 86 ? 3.973 1.798 3.310 1.00 89.38 86 GLU A C 1
ATOM 692 O O . GLU A 1 86 ? 3.065 1.988 4.125 1.00 89.38 86 GLU A O 1
ATOM 697 N N . THR A 1 87 ? 3.973 2.378 2.111 1.00 92.12 87 THR A N 1
ATOM 698 C CA . THR A 1 87 ? 2.929 3.307 1.662 1.00 92.12 87 THR A CA 1
ATOM 699 C C . THR A 1 87 ? 1.561 2.627 1.588 1.00 92.12 87 THR A C 1
ATOM 701 O O . THR A 1 87 ? 0.572 3.180 2.072 1.00 92.12 87 THR A O 1
ATOM 704 N N . ALA A 1 88 ? 1.502 1.400 1.069 1.00 90.50 88 ALA A N 1
ATOM 705 C CA . ALA A 1 88 ? 0.299 0.579 0.987 1.00 90.50 88 ALA A CA 1
ATOM 706 C C . ALA A 1 88 ? -0.296 0.292 2.369 1.00 90.50 88 ALA A C 1
ATOM 708 O O . ALA A 1 88 ? -1.499 0.461 2.596 1.00 90.50 88 ALA A O 1
ATOM 709 N N . LEU A 1 89 ? 0.562 -0.092 3.316 1.00 89.06 89 LEU A N 1
ATOM 710 C CA . LEU A 1 89 ? 0.168 -0.317 4.700 1.00 89.06 89 LEU A CA 1
ATOM 711 C C . LEU A 1 89 ? -0.342 0.965 5.353 1.00 89.06 89 LEU A C 1
ATOM 713 O O . LEU A 1 89 ? -1.393 0.949 5.993 1.00 89.06 89 LEU A O 1
ATOM 717 N N . ASN A 1 90 ? 0.368 2.079 5.184 1.00 89.81 90 ASN A N 1
ATOM 718 C CA . ASN A 1 90 ? -0.031 3.363 5.754 1.00 89.81 90 ASN A CA 1
ATOM 719 C C . ASN A 1 90 ? -1.355 3.865 5.170 1.00 89.81 90 ASN A C 1
ATOM 721 O O . ASN A 1 90 ? -2.187 4.374 5.919 1.00 89.81 90 ASN A O 1
ATOM 725 N N . PHE A 1 91 ? -1.599 3.655 3.876 1.00 90.19 91 PHE A N 1
ATOM 726 C CA . PHE A 1 91 ? -2.880 3.958 3.244 1.00 90.19 91 PHE A CA 1
ATOM 727 C C . PHE A 1 91 ? -4.035 3.190 3.900 1.00 90.19 91 PHE A C 1
ATOM 729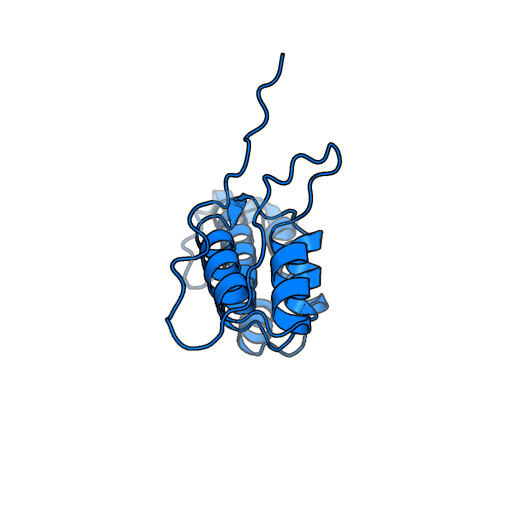 O O . PHE A 1 91 ? -4.991 3.806 4.373 1.00 90.19 91 PHE A O 1
ATOM 736 N N . LYS A 1 92 ? -3.914 1.861 4.021 1.00 89.75 92 LYS A N 1
ATOM 737 C CA . LYS A 1 92 ? -4.935 1.017 4.662 1.00 89.75 92 LYS A CA 1
ATOM 738 C C . LYS A 1 92 ? -5.120 1.340 6.144 1.00 89.75 92 LYS A C 1
ATOM 740 O O . LYS A 1 92 ? -6.245 1.446 6.623 1.00 89.75 92 LYS A O 1
ATOM 745 N N . ARG A 1 93 ? -4.032 1.585 6.877 1.00 88.56 93 ARG A N 1
ATOM 746 C CA . ARG A 1 93 ? -4.098 2.038 8.275 1.00 88.56 93 ARG A CA 1
ATOM 747 C C . ARG A 1 93 ? -4.878 3.346 8.379 1.00 88.56 93 ARG A C 1
ATOM 749 O O . ARG A 1 93 ? -5.793 3.430 9.186 1.00 88.56 93 ARG A O 1
ATOM 756 N N . ASN A 1 94 ? -4.575 4.337 7.542 1.00 88.75 94 ASN A N 1
ATOM 757 C CA . ASN A 1 94 ? -5.282 5.618 7.538 1.00 88.75 94 ASN A CA 1
ATOM 758 C C . ASN A 1 94 ? -6.770 5.468 7.192 1.00 88.75 94 ASN A C 1
ATOM 760 O O . ASN A 1 94 ? -7.598 6.151 7.795 1.00 88.75 94 ASN A O 1
ATOM 764 N N . GLU A 1 95 ? -7.117 4.552 6.284 1.00 90.19 95 GLU A N 1
ATOM 765 C CA . GLU A 1 95 ? -8.507 4.183 5.995 1.00 90.19 95 GLU A CA 1
ATOM 766 C C . GLU A 1 95 ? -9.211 3.650 7.257 1.00 90.19 95 GLU A C 1
ATOM 768 O O . GLU A 1 95 ? -10.258 4.170 7.655 1.00 90.19 95 GLU A O 1
ATOM 773 N N . ALA A 1 96 ? -8.593 2.691 7.957 1.00 89.25 96 ALA A N 1
ATOM 774 C CA . ALA A 1 96 ? -9.111 2.150 9.215 1.00 89.25 96 ALA A CA 1
ATOM 775 C C . ALA A 1 96 ? -9.243 3.233 10.297 1.00 89.25 96 ALA A C 1
ATOM 777 O O . ALA A 1 96 ? -10.273 3.322 10.967 1.00 89.25 96 ALA A O 1
ATOM 778 N N . LEU A 1 97 ? -8.248 4.116 10.434 1.00 86.19 97 LEU A N 1
ATOM 779 C CA . LEU A 1 97 ? -8.305 5.251 11.359 1.00 86.19 97 LEU A CA 1
ATOM 780 C C . LEU A 1 97 ? -9.458 6.206 11.029 1.00 86.19 97 LEU A C 1
ATOM 782 O O . LEU A 1 97 ? -10.098 6.742 11.936 1.00 86.19 97 LEU A O 1
ATOM 786 N N . GLY A 1 98 ? -9.747 6.410 9.742 1.00 89.31 98 GLY A N 1
ATOM 787 C CA . GLY A 1 98 ? -10.899 7.177 9.279 1.00 89.31 98 GLY A CA 1
ATOM 788 C C . GLY A 1 98 ? -12.225 6.589 9.763 1.00 89.31 98 GLY A C 1
ATOM 789 O O . GLY A 1 98 ? -13.107 7.345 10.174 1.00 89.31 98 GLY A O 1
ATOM 790 N N . TYR A 1 99 ? -12.353 5.259 9.773 1.00 88.75 99 TYR A N 1
ATOM 791 C CA . TYR A 1 99 ? -13.519 4.562 10.317 1.00 88.75 99 TYR A CA 1
ATOM 792 C C . TYR A 1 99 ? -13.587 4.601 11.845 1.00 88.75 99 TYR A C 1
ATOM 794 O O . TYR A 1 99 ? -14.662 4.859 12.386 1.00 88.75 99 TYR A O 1
ATOM 802 N N . LEU A 1 100 ? -12.456 4.441 12.540 1.00 84.94 100 LEU A N 1
ATOM 803 C CA . LEU A 1 100 ? -12.404 4.551 14.002 1.00 84.94 100 LEU A CA 1
ATOM 804 C C . LEU A 1 100 ? -12.903 5.918 14.476 1.00 84.94 100 LEU A C 1
ATOM 806 O O . LEU A 1 100 ? -13.775 5.982 15.334 1.00 84.94 100 LEU A O 1
ATOM 810 N N . LYS A 1 101 ? -12.449 7.013 13.852 1.00 84.25 101 LYS A N 1
ATOM 811 C CA . LYS A 1 101 ? -12.924 8.378 14.159 1.00 84.25 101 LYS A CA 1
ATOM 812 C C . LYS A 1 101 ? -14.430 8.575 13.944 1.00 84.25 101 LYS A C 1
ATOM 814 O O . LYS A 1 101 ? -14.995 9.524 14.470 1.00 84.25 101 LYS A O 1
ATOM 819 N N . GLN A 1 102 ? -15.069 7.711 13.158 1.00 85.12 102 GLN A N 1
ATOM 820 C CA . GLN A 1 102 ? -16.513 7.720 12.911 1.00 85.12 102 GLN A CA 1
ATOM 821 C C . GLN A 1 102 ? -17.283 6.761 13.835 1.00 85.12 102 GLN A C 1
ATOM 823 O O . GLN A 1 102 ? -18.490 6.616 13.657 1.00 85.12 102 GLN A O 1
ATOM 828 N N . GLY A 1 103 ? -16.608 6.064 14.757 1.00 81.75 103 GLY A N 1
ATOM 829 C CA . GLY A 1 103 ? -17.207 5.016 15.588 1.00 81.75 103 GLY A CA 1
ATOM 830 C C . GLY A 1 103 ? -17.546 3.727 14.830 1.00 81.75 103 GLY A C 1
ATOM 831 O O . GLY A 1 103 ? -18.311 2.911 15.332 1.00 81.75 103 GLY A O 1
ATOM 832 N N . LYS A 1 104 ? -17.009 3.547 13.612 1.00 86.62 104 LYS A N 1
ATOM 833 C CA . LYS A 1 104 ? -17.278 2.396 12.733 1.00 86.62 104 LYS A CA 1
ATOM 834 C C . LYS A 1 104 ? -16.242 1.295 12.954 1.00 86.62 104 LYS A C 1
ATOM 836 O O . LYS A 1 104 ? -15.353 1.090 12.123 1.00 86.62 104 LYS A O 1
ATOM 841 N N . PHE A 1 105 ? -16.321 0.613 14.089 1.00 83.75 105 PHE A N 1
ATOM 842 C CA . PHE A 1 105 ? -15.283 -0.320 14.536 1.00 83.75 105 PHE A CA 1
ATOM 843 C C . PHE A 1 105 ? -15.211 -1.581 13.675 1.00 83.75 105 PHE A C 1
ATOM 845 O O . PHE A 1 105 ? -14.111 -2.024 13.354 1.00 83.75 105 PHE A O 1
ATOM 852 N N . PHE A 1 106 ? -16.352 -2.115 13.226 1.00 85.69 106 PHE A N 1
ATOM 853 C CA . PHE A 1 106 ? -16.365 -3.312 12.375 1.00 85.69 106 PHE A CA 1
ATOM 854 C C . PHE A 1 106 ? -15.661 -3.079 11.034 1.00 85.69 106 PHE A C 1
ATOM 856 O O . PHE A 1 106 ? -14.884 -3.917 10.593 1.00 85.69 106 PHE A O 1
ATOM 863 N N . LYS A 1 107 ? -15.844 -1.903 10.421 1.00 90.00 107 LYS A N 1
ATOM 864 C CA . LYS A 1 107 ? -15.152 -1.557 9.167 1.00 90.00 107 LYS A CA 1
ATOM 865 C C . LYS A 1 107 ? -13.648 -1.395 9.356 1.00 90.00 107 LYS A C 1
ATOM 867 O O . LYS A 1 107 ? -12.867 -1.804 8.505 1.00 90.00 107 LYS A O 1
ATOM 872 N N . ALA A 1 108 ? -13.236 -0.792 10.471 1.00 88.12 108 ALA A N 1
ATOM 873 C CA . ALA A 1 108 ? -11.821 -0.700 10.809 1.00 88.12 108 ALA A CA 1
ATOM 874 C C . ALA A 1 108 ? -11.207 -2.095 11.031 1.00 88.12 108 ALA A C 1
ATOM 876 O O . ALA A 1 108 ? -10.087 -2.340 10.588 1.00 88.12 108 ALA A O 1
ATOM 877 N N . LEU A 1 109 ? -11.950 -3.007 11.669 1.00 86.62 109 LEU A N 1
ATOM 878 C CA . LEU A 1 109 ? -11.535 -4.394 11.877 1.00 86.62 109 LEU A CA 1
ATOM 879 C C . LEU A 1 109 ? -11.340 -5.144 10.559 1.00 86.62 109 LEU A C 1
ATOM 881 O O . LEU A 1 109 ? -10.278 -5.726 10.365 1.00 86.62 109 LEU A O 1
ATOM 885 N N . GLU A 1 110 ? -12.307 -5.071 9.641 1.00 90.44 110 GLU A N 1
ATOM 886 C CA . GLU A 1 110 ? -12.215 -5.702 8.313 1.00 90.44 110 GLU A CA 1
ATOM 887 C C . GLU A 1 110 ? -10.926 -5.294 7.578 1.00 90.44 110 GLU A C 1
ATOM 889 O O . GLU A 1 110 ? -10.249 -6.128 6.976 1.00 90.44 110 GLU A O 1
ATOM 894 N N . ILE A 1 111 ? -10.534 -4.019 7.680 1.00 90.19 111 ILE A N 1
ATOM 895 C CA . ILE A 1 111 ? -9.291 -3.522 7.077 1.00 90.19 111 ILE A CA 1
ATOM 896 C C . ILE A 1 111 ? -8.055 -4.112 7.763 1.00 90.19 111 ILE A C 1
ATOM 898 O O . ILE A 1 111 ? -7.106 -4.509 7.086 1.00 90.19 111 ILE A O 1
ATOM 902 N N . TYR A 1 112 ? -8.028 -4.184 9.095 1.00 87.25 112 TYR A N 1
ATOM 903 C CA . TYR A 1 112 ? -6.899 -4.794 9.802 1.00 87.25 112 TYR A CA 1
ATOM 904 C C . TYR A 1 112 ? -6.775 -6.294 9.516 1.00 87.25 112 TYR A C 1
ATOM 906 O O . TYR A 1 112 ? -5.658 -6.788 9.364 1.00 87.25 112 TYR A O 1
ATOM 914 N N . GLU A 1 113 ? -7.889 -7.012 9.382 1.00 87.50 113 GLU A N 1
ATOM 915 C CA . GLU A 1 113 ? -7.891 -8.414 8.955 1.00 87.50 113 GLU A CA 1
ATOM 916 C C . GLU A 1 113 ? -7.330 -8.573 7.536 1.00 87.50 113 GLU A C 1
ATOM 918 O O . GLU A 1 113 ? -6.511 -9.463 7.293 1.00 87.50 113 GLU A O 1
ATOM 923 N N . GLU A 1 114 ? -7.698 -7.683 6.607 1.00 89.19 114 GLU A N 1
ATOM 924 C CA . GLU A 1 114 ? -7.131 -7.648 5.255 1.00 89.19 114 GLU A CA 1
ATOM 925 C C . GLU A 1 114 ? -5.611 -7.419 5.280 1.00 89.19 114 GLU A C 1
ATOM 927 O O . GLU A 1 114 ? -4.865 -8.127 4.595 1.00 89.19 114 GLU A O 1
ATOM 932 N N . ILE A 1 115 ? -5.138 -6.473 6.098 1.00 88.75 115 ILE A N 1
ATOM 933 C CA . ILE A 1 115 ? -3.706 -6.212 6.285 1.00 88.75 115 ILE A CA 1
ATOM 934 C C . ILE A 1 115 ? -2.996 -7.460 6.823 1.00 88.75 115 ILE A C 1
ATOM 936 O O . ILE A 1 115 ? -1.965 -7.855 6.285 1.00 88.75 115 ILE A O 1
ATOM 940 N N . LEU A 1 116 ? -3.528 -8.099 7.868 1.00 85.62 116 LEU A N 1
ATOM 941 C CA . LEU A 1 116 ? -2.899 -9.267 8.496 1.00 85.62 116 LEU A CA 1
ATOM 942 C C . LEU A 1 116 ? -2.876 -10.488 7.577 1.00 85.62 116 LEU A C 1
ATOM 944 O O . LEU A 1 116 ? -1.908 -11.246 7.589 1.00 85.62 116 LEU A O 1
ATOM 948 N N . LYS A 1 117 ? -3.916 -10.673 6.761 1.00 87.81 117 LYS A N 1
ATOM 949 C CA . LYS A 1 117 ? -3.983 -11.764 5.786 1.00 87.81 117 LYS A CA 1
ATOM 950 C C . LYS A 1 117 ? -2.896 -11.650 4.717 1.00 87.81 117 LYS A C 1
ATOM 952 O O . LYS A 1 117 ? -2.367 -12.672 4.288 1.00 87.81 117 LYS A O 1
ATOM 957 N N . ASN A 1 118 ? -2.589 -10.430 4.282 1.00 87.06 118 ASN A N 1
ATOM 958 C CA . ASN A 1 118 ? -1.601 -10.183 3.233 1.00 87.06 118 ASN A CA 1
ATOM 959 C C . ASN A 1 118 ? -0.180 -9.978 3.780 1.00 87.06 118 ASN A C 1
ATOM 961 O O . ASN A 1 118 ? 0.781 -10.338 3.111 1.00 87.06 118 ASN A O 1
ATOM 965 N N . CYS A 1 119 ? -0.038 -9.456 5.001 1.00 83.31 119 CYS A N 1
ATOM 966 C CA . CYS A 1 119 ? 1.246 -9.161 5.642 1.00 83.31 119 CYS A CA 1
ATO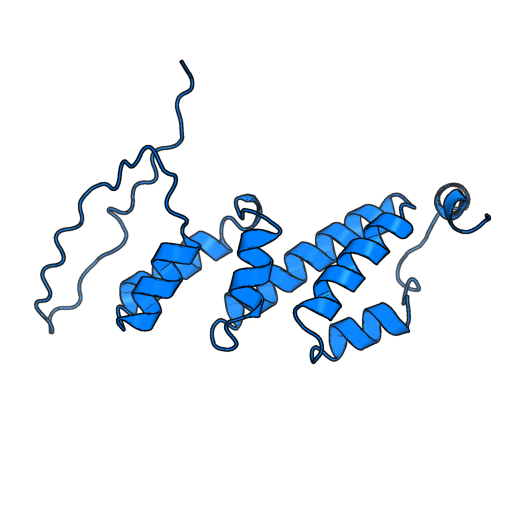M 967 C C . CYS A 1 119 ? 1.330 -9.792 7.048 1.00 83.31 119 CYS A C 1
ATOM 969 O O . CYS A 1 119 ? 1.460 -9.064 8.041 1.00 83.31 119 CYS A O 1
ATOM 971 N N . PRO A 1 120 ? 1.282 -11.133 7.176 1.00 73.44 120 PRO A N 1
ATOM 972 C CA . PRO A 1 120 ? 1.169 -11.800 8.473 1.00 73.44 120 PRO A CA 1
ATOM 973 C C . PRO A 1 120 ? 2.385 -11.582 9.377 1.00 73.44 120 PRO A C 1
ATOM 975 O O . PRO A 1 120 ? 2.256 -11.700 10.589 1.00 73.44 120 PRO A O 1
ATOM 978 N N . HIS A 1 121 ? 3.552 -11.244 8.823 1.00 72.75 121 HIS A N 1
ATOM 979 C CA . HIS A 1 121 ? 4.800 -11.059 9.574 1.00 72.75 121 HIS A CA 1
ATOM 980 C C . HIS A 1 121 ? 5.069 -9.611 10.012 1.00 72.75 121 HIS A C 1
ATOM 982 O O . HIS A 1 121 ? 6.114 -9.331 10.596 1.00 72.75 121 HIS A O 1
ATOM 988 N N . ASN A 1 122 ? 4.150 -8.675 9.758 1.00 74.31 122 ASN A N 1
ATOM 989 C CA . ASN A 1 122 ? 4.335 -7.294 10.189 1.00 74.31 122 ASN A CA 1
ATOM 990 C C . ASN A 1 122 ? 4.021 -7.148 11.690 1.00 74.31 122 ASN A C 1
ATOM 992 O O . ASN A 1 122 ? 2.856 -7.064 12.086 1.00 74.31 122 ASN A O 1
ATOM 996 N N . ALA A 1 123 ? 5.073 -7.091 12.511 1.00 72.19 123 ALA A N 1
ATOM 997 C CA . ALA A 1 123 ? 4.979 -6.996 13.969 1.00 72.19 123 ALA A CA 1
ATOM 998 C C . ALA A 1 123 ? 4.193 -5.763 14.453 1.00 72.19 123 ALA A C 1
ATOM 1000 O O . ALA A 1 123 ? 3.411 -5.875 15.392 1.00 72.19 123 ALA A O 1
ATOM 1001 N N . GLU A 1 124 ? 4.327 -4.612 13.787 1.00 72.38 124 GLU A N 1
ATOM 1002 C CA . GLU A 1 124 ? 3.582 -3.393 14.133 1.00 72.38 124 GLU A CA 1
ATOM 1003 C C . GLU A 1 124 ? 2.075 -3.567 13.877 1.00 72.38 124 GLU A C 1
ATOM 1005 O O . GLU A 1 124 ? 1.243 -3.151 14.683 1.00 72.38 124 GLU A O 1
ATOM 1010 N N . ASN A 1 125 ? 1.697 -4.211 12.767 1.00 68.94 125 ASN A N 1
ATOM 1011 C CA . ASN A 1 125 ? 0.292 -4.509 12.471 1.00 68.94 125 ASN A CA 1
ATOM 1012 C C . ASN A 1 125 ? -0.287 -5.537 13.436 1.00 68.94 125 ASN A C 1
ATOM 1014 O O . ASN A 1 125 ? -1.411 -5.357 13.898 1.00 68.94 125 ASN A O 1
ATOM 1018 N N . GLN A 1 126 ? 0.476 -6.583 13.766 1.00 69.75 126 GLN A N 1
ATOM 1019 C CA . GLN A 1 126 ? 0.077 -7.546 14.790 1.00 69.75 126 GLN A CA 1
ATOM 1020 C C . GLN A 1 126 ? -0.126 -6.857 16.139 1.00 69.75 126 GLN A C 1
ATOM 1022 O O . GLN A 1 126 ? -1.130 -7.103 16.801 1.00 69.75 126 GLN A O 1
ATOM 1027 N N . GLU A 1 127 ? 0.785 -5.968 16.534 1.00 74.44 127 GLU A N 1
ATOM 1028 C CA . GLU A 1 127 ? 0.689 -5.204 17.774 1.00 74.44 127 GLU A CA 1
ATOM 1029 C C . GLU A 1 127 ? -0.553 -4.305 17.789 1.00 74.44 127 GLU A C 1
ATOM 1031 O O . GLU A 1 127 ? -1.327 -4.353 18.744 1.00 74.44 127 GLU A O 1
ATOM 1036 N N . ARG A 1 128 ? -0.798 -3.540 16.719 1.00 69.25 128 ARG A N 1
ATOM 1037 C CA . ARG A 1 128 ? -1.974 -2.660 16.603 1.00 69.25 128 ARG A CA 1
ATOM 1038 C C . ARG A 1 128 ? -3.290 -3.430 16.611 1.00 69.25 128 ARG A C 1
ATOM 1040 O O . ARG A 1 128 ? -4.214 -3.033 17.317 1.00 69.25 128 ARG A O 1
ATOM 1047 N N . ALA A 1 129 ? -3.360 -4.536 15.872 1.00 67.94 129 ALA A N 1
ATOM 1048 C CA . ALA A 1 129 ? -4.538 -5.396 15.838 1.00 67.94 129 ALA A CA 1
ATOM 1049 C C . ALA A 1 129 ? -4.772 -6.109 17.180 1.00 67.94 129 ALA A C 1
ATOM 1051 O O . ALA A 1 129 ? -5.912 -6.243 17.611 1.00 67.94 129 ALA A O 1
ATOM 1052 N N . SER A 1 130 ? -3.708 -6.538 17.868 1.00 68.31 130 SER A N 1
ATOM 1053 C CA . SER A 1 130 ? -3.819 -7.255 19.148 1.00 68.31 130 SER A CA 1
ATOM 1054 C C . SER A 1 130 ? -4.162 -6.330 20.305 1.00 68.31 130 SER A C 1
ATOM 1056 O O . SER A 1 130 ? -4.919 -6.705 21.196 1.00 68.31 130 SER A O 1
ATOM 1058 N N . LYS A 1 131 ? -3.588 -5.124 20.320 1.00 65.88 131 LYS A N 1
ATOM 1059 C CA . LYS A 1 131 ? -3.800 -4.182 21.417 1.00 65.88 131 LYS A CA 1
ATOM 1060 C C . LYS A 1 131 ? -5.120 -3.442 21.302 1.00 65.88 131 LYS A C 1
ATOM 1062 O O . LYS A 1 131 ? -5.545 -2.903 22.319 1.00 65.88 131 LYS A O 1
ATOM 1067 N N . TRP A 1 132 ? -5.722 -3.388 20.102 1.00 65.38 132 TRP A N 1
ATOM 1068 C CA . TRP A 1 132 ? -6.803 -2.445 19.795 1.00 65.38 132 TRP A CA 1
ATOM 1069 C C . TRP A 1 132 ? -6.502 -1.114 20.478 1.00 65.38 132 TRP A C 1
ATOM 1071 O O . TRP A 1 132 ? -7.303 -0.626 21.273 1.00 65.38 132 TRP A O 1
ATOM 1081 N N . ASP A 1 133 ? -5.266 -0.624 20.307 1.00 59.16 133 ASP A N 1
ATOM 1082 C CA . ASP A 1 133 ? -4.767 0.474 21.124 1.00 59.16 133 ASP A CA 1
ATOM 1083 C C . ASP A 1 133 ? -5.452 1.761 20.681 1.00 59.16 133 ASP A C 1
ATOM 1085 O O . ASP A 1 133 ? -5.000 2.507 19.812 1.00 59.16 133 ASP A O 1
ATOM 1089 N N . LEU A 1 134 ? -6.621 1.963 21.267 1.00 61.84 134 LEU A N 1
ATOM 1090 C CA . LEU A 1 134 ? -7.465 3.105 21.052 1.00 61.84 134 LEU A CA 1
ATOM 1091 C C . LEU A 1 134 ? -7.146 4.219 22.059 1.00 61.84 134 LEU A C 1
ATOM 1093 O O . LEU A 1 134 ? -7.862 5.215 22.104 1.00 61.84 134 LEU A O 1
ATOM 1097 N N . SER A 1 135 ? -6.083 4.078 22.863 1.00 58.00 135 SER A N 1
ATOM 1098 C CA . SER A 1 135 ? -5.752 5.020 23.942 1.00 58.00 135 SER A CA 1
ATOM 1099 C C . SER A 1 135 ? -5.448 6.435 23.440 1.00 58.00 135 SER A C 1
ATOM 1101 O O . SER A 1 135 ? -5.659 7.409 24.159 1.00 58.00 135 SER A O 1
ATOM 1103 N N . HIS A 1 136 ? -5.023 6.567 22.181 1.00 55.12 136 HIS A N 1
ATOM 1104 C CA . HIS A 1 136 ? -4.802 7.853 21.522 1.00 55.12 136 HIS A CA 1
ATOM 1105 C C . HIS A 1 136 ? -6.079 8.501 20.955 1.00 55.12 136 HIS A C 1
ATOM 1107 O O . HIS A 1 136 ? -6.006 9.608 20.419 1.00 55.12 136 HIS A O 1
ATOM 1113 N N . TYR A 1 137 ? -7.242 7.851 21.068 1.00 60.62 137 TYR A N 1
ATOM 1114 C CA . TYR A 1 137 ? -8.509 8.344 20.534 1.00 60.62 137 TYR A CA 1
ATOM 1115 C C . TYR A 1 137 ? -9.457 8.743 21.663 1.00 60.62 137 TYR A C 1
ATOM 1117 O O . TYR A 1 137 ? -9.987 7.911 22.395 1.00 60.62 137 TYR A O 1
ATOM 1125 N N . SER A 1 138 ? -9.714 10.045 21.785 1.00 56.72 138 SER A N 1
ATOM 1126 C CA . SER A 1 138 ? -10.813 10.545 22.605 1.00 56.72 138 SER A CA 1
ATOM 1127 C C . SER A 1 138 ? -12.127 10.338 21.847 1.00 56.72 138 SER A C 1
ATOM 1129 O O . SER A 1 138 ? -12.523 11.195 21.056 1.00 56.72 138 SER A O 1
ATOM 1131 N N . PHE A 1 139 ? -12.784 9.197 22.042 1.00 60.72 139 PHE A N 1
ATOM 1132 C CA . PHE A 1 139 ? -14.150 9.017 21.550 1.00 60.72 139 PHE A CA 1
ATOM 1133 C C . PHE A 1 139 ? -15.128 9.750 22.468 1.00 60.72 139 PHE A C 1
ATOM 1135 O O . PHE A 1 139 ? -15.088 9.606 23.692 1.00 60.72 139 PHE A O 1
ATOM 1142 N N . GLY A 1 140 ? -16.022 10.533 21.882 1.00 57.09 140 GLY A N 1
ATOM 1143 C CA . GLY A 1 140 ? -17.248 10.967 22.523 1.00 57.09 140 GLY A CA 1
ATOM 1144 C C . GLY A 1 140 ? -18.168 9.773 22.786 1.00 57.09 140 GLY A C 1
ATOM 1145 O O . GLY A 1 140 ? -18.196 8.789 22.047 1.00 57.09 140 GLY A O 1
ATOM 1146 N N . SER A 1 141 ? -18.978 9.861 23.842 1.00 57.72 141 SER A N 1
ATOM 1147 C CA . SER A 1 141 ? -19.911 8.798 24.254 1.00 57.72 141 SER A CA 1
ATOM 1148 C C . SER A 1 141 ? -20.922 8.391 23.171 1.00 57.72 141 SER A C 1
ATOM 1150 O O . SER A 1 141 ? -21.483 7.302 23.236 1.00 57.72 141 SER A O 1
ATOM 1152 N N . ASN A 1 142 ? -21.139 9.240 22.162 1.00 56.47 142 ASN A N 1
ATOM 1153 C CA . ASN A 1 142 ? -22.040 8.978 21.038 1.00 56.47 142 ASN A CA 1
ATOM 1154 C C . ASN A 1 142 ? -21.430 8.038 19.979 1.00 56.47 142 ASN A C 1
ATOM 1156 O O . ASN A 1 142 ? -22.172 7.405 19.230 1.00 56.47 142 ASN A O 1
ATOM 1160 N N . GLU A 1 143 ? -20.100 7.920 19.915 1.00 57.88 143 GLU A N 1
ATOM 1161 C CA . GLU A 1 143 ? -19.400 7.139 18.884 1.00 57.88 143 GLU A CA 1
ATOM 1162 C C . GLU A 1 143 ? -19.233 5.651 19.246 1.00 57.88 143 GLU A C 1
ATOM 1164 O O . GLU A 1 143 ? -18.928 4.840 18.381 1.00 57.88 143 GLU A O 1
ATOM 1169 N N . ILE A 1 144 ? -19.505 5.253 20.495 1.00 62.03 144 ILE A N 1
ATOM 1170 C CA . ILE A 1 144 ? -19.297 3.880 21.010 1.00 62.03 144 ILE A CA 1
ATOM 1171 C C . ILE A 1 144 ? -20.543 2.982 20.814 1.00 62.03 144 ILE A C 1
ATOM 1173 O O . ILE A 1 144 ? -20.596 1.835 21.258 1.00 62.03 144 ILE A O 1
ATOM 1177 N N . SER A 1 145 ? -21.572 3.476 20.117 1.00 64.06 145 SER A N 1
ATOM 1178 C CA . SER A 1 145 ? -22.845 2.754 19.943 1.00 64.06 145 SER A CA 1
ATOM 1179 C C . SER A 1 145 ? -22.705 1.378 19.270 1.00 64.06 145 SER A C 1
ATOM 1181 O O . SER A 1 145 ? -23.491 0.478 19.566 1.00 64.06 145 SER A O 1
ATOM 1183 N N . GLU A 1 146 ? -21.686 1.179 18.426 1.00 66.12 146 GLU A N 1
ATOM 1184 C CA . GLU A 1 146 ? -21.391 -0.113 17.789 1.00 66.12 146 GLU A CA 1
ATOM 1185 C C . GLU A 1 146 ? -20.781 -1.152 18.745 1.00 66.12 146 GLU A C 1
ATOM 1187 O O . GLU A 1 146 ? -21.010 -2.339 18.545 1.00 66.12 146 GLU A O 1
ATOM 1192 N N . LEU A 1 147 ? -20.061 -0.736 19.797 1.00 62.38 147 LEU A N 1
ATOM 1193 C CA . LEU A 1 147 ? -19.454 -1.651 20.784 1.00 62.38 147 LEU A CA 1
ATOM 1194 C C . LEU A 1 147 ? -20.425 -2.065 21.902 1.00 62.38 147 LEU A C 1
ATOM 1196 O O . LEU A 1 147 ? -20.068 -2.848 22.776 1.00 62.38 147 LEU A O 1
ATOM 1200 N N . SER A 1 148 ? -21.634 -1.499 21.909 1.00 60.28 148 SER A N 1
ATOM 1201 C CA . SER A 1 148 ? -22.641 -1.695 22.962 1.00 60.28 148 SER A CA 1
ATOM 1202 C C . SER A 1 148 ? -23.700 -2.756 22.613 1.00 60.28 148 SER A C 1
ATOM 1204 O O . SER A 1 148 ? -24.727 -2.831 23.289 1.00 60.28 148 SER A O 1
ATOM 1206 N N . LYS A 1 149 ? -23.488 -3.545 21.553 1.00 49.66 149 LYS A N 1
ATOM 1207 C CA . LYS A 1 149 ? -24.325 -4.690 21.158 1.00 49.66 149 LYS A CA 1
ATOM 1208 C C . LYS A 1 149 ? -23.549 -5.987 21.308 1.00 49.66 149 LYS A C 1
ATOM 1210 O O . LYS A 1 149 ? -24.197 -6.977 21.706 1.00 49.66 149 LYS A O 1
#

pLDDT: mean 74.32, std 16.22, range [36.12, 92.12]

InterPro domains:
  IPR011990 Tetratricopeptide-like helical domain superfamily [SSF48452] (82-124)

Solvent-accessible surface area (backbone atoms only — not comparable to full-atom values): 9336 Å² total; per-residue (Å²): 136,81,85,74,87,82,76,80,67,82,83,65,69,85,81,68,95,87,64,92,74,82,76,82,84,69,86,82,81,56,98,64,82,77,48,67,65,59,53,25,52,54,24,51,78,74,63,39,59,68,52,19,55,51,42,48,50,54,49,68,75,42,61,87,75,52,58,71,65,60,50,51,57,52,43,54,72,44,87,83,44,58,69,62,41,52,50,47,49,51,50,51,50,52,53,22,51,58,27,48,79,67,29,36,54,70,63,21,47,55,44,51,52,54,48,42,74,58,45,71,83,43,63,68,57,51,50,48,67,72,59,61,72,51,86,90,55,89,74,56,86,81,38,51,65,69,81,74,116

Mean predicted aligned error: 12.32 Å

Secondary structure (DSSP, 8-state):
---------GGG----TT------------SS---HHHHHHHHHHHT-HHHHHHHHHHHHHTGGGS-TTHHHHHHTT-TT-HHHHHHHHHHHHHHHHHHHTTT-HHHHHHHHHHHHHH-TT-HHHHHHHHHT--TT----TTGGGGGG-

Foldseek 3Di:
DDDDDQDDCPVLDPDDDDDPPPDPDDRDDDPPDDDLLNQLVVCVVVVVVSNNVVSLVVCLVCVVPDPPPVSVLVCLVDPPSVVNPVSSVVVLQVVLVVCVQQLNNVVSLVSLVVVCVSNVPPPVSVCCNVCVCCVVPDDDPVSPVVVPD

Radius of gyration: 19.84 Å; Cα contacts (8 Å, |Δi|>4): 93; chains: 1; bounding box: 51×25×53 Å